Protein AF-A0A8S3G276-F1 (afdb_monomer_lite)

Organism: NCBI:txid392030

Radius of gyration: 35.15 Å; chains: 1; bounding box: 92×24×79 Å

Secondary structure (DSSP, 8-state):
-EEEEEEEEEEEEETTTTEEEESS--SPP--STT-GGGGGSTTEETTEESSSTT--BGGGEEEEEEEEEEPPPPHHHHHHHHHHHHHHHHHHHHHHHHHHHHHHHHHHHHHHHHHHHHHHHHHHHHHHHHHHHT--GGG--

Foldseek 3Di:
DWDKDFAPAKFKAFQVQRAGQGPRWPFDADQQAQPPSLCVTPQHDPQFGVRGPVSHGSNRIHIDRIDTDDDDDDPVNVVVVVVVVVVVVVVVVVVVVVVVVVVVVVVVVVVVVVVVVVVVVVVVVVVVVVVVVVCPVVVVD

pLDDT: mean 89.15, std 12.2, range [40.72, 98.38]

Structure (mmCIF, N/CA/C/O backbone):
data_AF-A0A8S3G276-F1
#
_entry.id   AF-A0A8S3G276-F1
#
loop_
_atom_site.group_PDB
_atom_site.id
_atom_site.type_symbol
_atom_site.label_atom_id
_atom_site.label_alt_id
_atom_site.label_comp_id
_atom_site.label_asym_id
_atom_site.label_entity_id
_atom_site.label_seq_id
_atom_site.pdbx_PDB_ins_code
_atom_site.Cartn_x
_atom_site.Cartn_y
_atom_site.Cartn_z
_atom_site.occupancy
_atom_site.B_iso_or_equiv
_atom_site.auth_seq_id
_atom_site.auth_comp_id
_atom_site.auth_asym_id
_atom_site.auth_atom_id
_atom_site.pdbx_PDB_model_num
ATOM 1 N N . VAL A 1 1 ? 17.636 -3.735 -3.647 1.00 64.94 1 VAL A N 1
ATOM 2 C CA . VAL A 1 1 ? 16.441 -2.875 -3.443 1.00 64.94 1 VAL A CA 1
ATOM 3 C C . VAL A 1 1 ? 16.205 -2.108 -4.724 1.00 64.94 1 VAL A C 1
ATOM 5 O O . VAL A 1 1 ? 17.169 -1.863 -5.438 1.00 64.94 1 VAL A O 1
ATOM 8 N N . ASN A 1 2 ? 14.951 -1.812 -5.051 1.00 76.62 2 ASN A N 1
ATOM 9 C CA . ASN A 1 2 ? 14.644 -0.927 -6.166 1.00 76.62 2 ASN A CA 1
ATOM 10 C C . ASN A 1 2 ? 14.670 0.507 -5.642 1.00 76.62 2 ASN A C 1
ATOM 12 O O . ASN A 1 2 ? 13.862 0.850 -4.782 1.00 76.62 2 ASN A O 1
ATOM 16 N N . GLU A 1 3 ? 15.605 1.310 -6.128 1.00 82.81 3 GLU A N 1
ATOM 17 C CA . GLU A 1 3 ? 15.619 2.750 -5.891 1.00 82.81 3 GLU A CA 1
ATOM 18 C C . GLU A 1 3 ? 14.941 3.458 -7.058 1.00 82.81 3 GLU A C 1
ATOM 20 O O . GLU A 1 3 ? 15.143 3.092 -8.220 1.00 82.81 3 GLU A O 1
ATOM 25 N N . ILE A 1 4 ? 14.118 4.453 -6.735 1.00 89.06 4 ILE A N 1
ATOM 26 C CA . ILE A 1 4 ? 13.439 5.296 -7.715 1.00 89.06 4 ILE A CA 1
ATOM 27 C C . ILE A 1 4 ? 14.221 6.601 -7.810 1.00 89.06 4 ILE A C 1
ATOM 29 O O . ILE A 1 4 ? 14.375 7.307 -6.817 1.00 89.06 4 ILE A O 1
ATOM 33 N N . ILE A 1 5 ? 14.707 6.909 -9.007 1.00 90.69 5 ILE A N 1
ATOM 34 C CA . ILE A 1 5 ? 15.507 8.099 -9.297 1.00 90.69 5 ILE A CA 1
ATOM 35 C C . ILE A 1 5 ? 14.737 8.964 -10.291 1.00 90.69 5 ILE A C 1
ATOM 37 O O . ILE A 1 5 ? 14.271 8.456 -11.312 1.00 90.69 5 ILE A O 1
ATOM 41 N N . THR A 1 6 ? 14.621 10.261 -10.019 1.00 93.69 6 THR A N 1
ATOM 42 C CA . THR A 1 6 ? 14.038 11.219 -10.967 1.00 93.69 6 THR A CA 1
ATOM 43 C C . THR A 1 6 ? 15.045 11.557 -12.068 1.00 93.69 6 THR A C 1
ATOM 45 O O . THR A 1 6 ? 16.218 11.801 -11.788 1.00 93.69 6 THR A O 1
ATOM 48 N N . THR A 1 7 ? 14.603 11.585 -13.324 1.00 93.56 7 THR A N 1
ATOM 49 C CA . THR A 1 7 ? 15.442 11.836 -14.504 1.00 93.56 7 THR A CA 1
ATOM 50 C C . THR A 1 7 ? 15.035 13.124 -15.236 1.00 93.56 7 THR A C 1
ATOM 52 O O . THR A 1 7 ? 13.858 13.473 -15.267 1.00 93.56 7 THR A O 1
ATOM 55 N N . PRO A 1 8 ? 15.968 13.846 -15.890 1.00 94.69 8 PRO A N 1
ATOM 56 C CA . PRO A 1 8 ? 15.638 15.032 -16.697 1.00 94.69 8 PRO A CA 1
ATOM 57 C C . PRO A 1 8 ? 14.985 14.686 -18.049 1.00 94.69 8 PRO A C 1
ATOM 59 O O . PRO A 1 8 ? 14.601 15.576 -18.804 1.00 94.69 8 PRO A O 1
ATOM 62 N N . TYR A 1 9 ? 14.855 13.398 -18.356 1.00 94.38 9 TYR A N 1
ATOM 63 C CA . TYR A 1 9 ? 14.194 12.836 -19.530 1.00 94.38 9 TYR A CA 1
ATOM 64 C C . TYR A 1 9 ? 13.088 11.883 -19.088 1.00 94.38 9 TYR A C 1
ATOM 66 O O . TYR A 1 9 ? 13.099 11.393 -17.955 1.00 94.38 9 TYR A O 1
ATOM 74 N N . HIS A 1 10 ? 12.152 11.608 -19.987 1.00 94.69 10 HIS A N 1
ATOM 75 C CA . HIS A 1 10 ? 11.069 10.676 -19.731 1.00 94.69 10 HIS A CA 1
ATOM 76 C C . HIS A 1 10 ? 11.424 9.260 -20.202 1.00 94.69 10 HIS A C 1
ATOM 78 O O . HIS A 1 10 ? 12.189 9.044 -21.144 1.00 94.69 10 HIS A O 1
ATOM 84 N N . ASN A 1 11 ? 10.844 8.285 -19.520 1.00 95.12 11 ASN A N 1
ATOM 85 C CA . ASN A 1 11 ? 10.976 6.860 -19.769 1.00 95.12 11 ASN A CA 1
ATOM 86 C C . ASN A 1 11 ? 9.576 6.286 -19.994 1.00 95.12 11 ASN A C 1
ATOM 88 O O . ASN A 1 11 ? 8.596 6.823 -19.484 1.00 95.12 11 ASN A O 1
ATOM 92 N N . THR A 1 12 ? 9.460 5.187 -20.730 1.00 95.00 12 THR A N 1
ATOM 93 C CA . THR A 1 12 ? 8.203 4.442 -20.846 1.00 95.00 12 THR A CA 1
ATOM 94 C C . THR A 1 12 ? 8.119 3.423 -19.715 1.00 95.00 12 THR A C 1
ATOM 96 O O . THR A 1 12 ? 8.936 2.500 -19.641 1.00 95.00 12 THR A O 1
ATOM 99 N N . LEU A 1 13 ? 7.129 3.574 -18.839 1.00 94.62 13 LEU A N 1
ATOM 100 C CA . LEU A 1 13 ? 6.878 2.684 -17.707 1.00 94.62 13 LEU A CA 1
ATOM 101 C C . LEU A 1 13 ? 5.631 1.840 -17.960 1.00 94.62 13 LEU A C 1
ATOM 103 O O . LEU A 1 13 ? 4.682 2.302 -18.584 1.00 94.62 13 LEU A O 1
ATOM 107 N N . CYS A 1 14 ? 5.622 0.615 -17.437 1.00 94.44 14 CYS A N 1
ATOM 108 C CA . CYS A 1 14 ? 4.439 -0.239 -17.380 1.00 94.44 14 CYS A CA 1
ATOM 109 C C . CYS A 1 14 ? 3.769 -0.093 -16.013 1.00 94.44 14 CYS A C 1
ATOM 111 O O . CYS A 1 14 ? 4.387 -0.382 -14.984 1.00 94.44 14 CYS A O 1
ATOM 113 N N . LEU A 1 15 ? 2.496 0.300 -16.005 1.00 93.06 15 LEU A N 1
ATOM 114 C CA . LEU A 1 15 ? 1.703 0.441 -14.785 1.00 93.06 15 LEU A CA 1
ATOM 115 C C . LEU A 1 15 ? 1.489 -0.908 -14.087 1.00 93.06 15 LEU A C 1
ATOM 117 O O . LEU A 1 15 ? 1.614 -0.998 -12.871 1.00 93.06 15 LEU A O 1
ATOM 121 N N . GLN A 1 16 ? 1.204 -1.961 -14.854 1.00 94.75 16 GLN A N 1
ATOM 122 C CA . GLN A 1 16 ? 0.881 -3.282 -14.307 1.00 94.75 16 GLN A CA 1
ATOM 123 C C . GLN A 1 16 ? 2.091 -3.969 -13.672 1.00 94.75 16 GLN A C 1
ATOM 125 O O . GLN A 1 16 ? 1.976 -4.590 -12.620 1.00 94.75 16 GLN A O 1
ATOM 130 N N . CYS A 1 17 ? 3.255 -3.876 -14.316 1.00 93.25 17 CYS A N 1
ATOM 131 C CA . CYS A 1 17 ? 4.473 -4.529 -13.841 1.00 93.25 17 CYS A CA 1
ATOM 132 C C . CYS A 1 17 ? 5.330 -3.633 -12.940 1.00 93.25 17 CYS A C 1
ATOM 134 O O . CYS A 1 17 ? 6.337 -4.111 -12.423 1.00 93.25 17 CYS A O 1
ATOM 136 N N . ASN A 1 18 ? 4.971 -2.352 -12.798 1.00 90.62 18 ASN A N 1
ATOM 137 C CA . ASN A 1 18 ? 5.770 -1.331 -12.123 1.00 90.62 18 ASN A CA 1
ATOM 138 C C . ASN A 1 18 ? 7.249 -1.363 -12.563 1.00 90.62 18 ASN A C 1
ATOM 140 O O . ASN A 1 18 ? 8.168 -1.464 -11.748 1.00 90.62 18 ASN A O 1
ATOM 144 N N . ALA A 1 19 ? 7.465 -1.361 -13.882 1.00 91.44 19 ALA A N 1
ATOM 145 C CA . ALA A 1 19 ? 8.772 -1.561 -14.500 1.00 91.44 19 ALA A CA 1
ATOM 146 C C . ALA A 1 19 ? 9.057 -0.493 -15.559 1.00 91.44 19 ALA A C 1
ATOM 148 O O . ALA A 1 19 ? 8.174 -0.130 -16.340 1.00 91.44 19 ALA A O 1
ATOM 149 N N . VAL A 1 20 ? 10.309 -0.037 -15.624 1.00 94.62 20 VAL A N 1
ATOM 150 C CA . VAL A 1 20 ? 10.802 0.790 -16.732 1.00 94.62 20 VAL 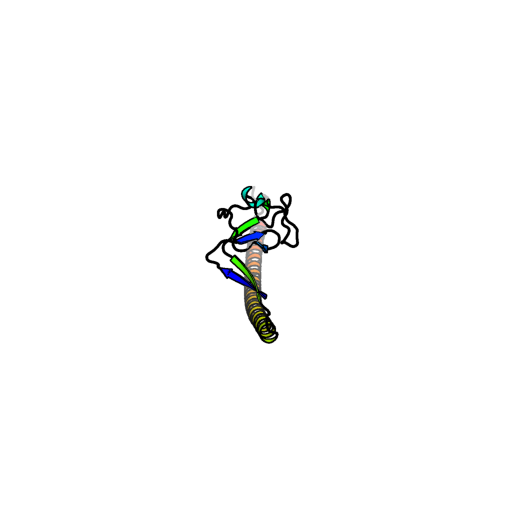A CA 1
ATOM 151 C C . VAL A 1 20 ? 11.030 -0.120 -17.932 1.00 94.62 20 VAL A C 1
ATOM 153 O O . VAL A 1 20 ? 11.826 -1.052 -17.864 1.00 94.62 20 VAL A O 1
ATOM 156 N N . CYS A 1 21 ? 10.289 0.125 -19.009 1.00 94.69 21 CYS A N 1
ATOM 157 C CA . CYS A 1 21 ? 10.293 -0.710 -20.208 1.00 94.69 21 CYS A CA 1
ATOM 158 C C . CYS A 1 21 ? 11.181 -0.132 -21.307 1.00 94.69 21 CYS A C 1
ATOM 160 O O . CYS A 1 21 ? 11.777 -0.892 -22.057 1.00 94.69 21 CYS A O 1
ATOM 162 N N . HIS A 1 22 ? 11.279 1.195 -21.396 1.00 95.00 22 HIS A N 1
ATOM 163 C CA . HIS A 1 22 ? 12.165 1.885 -22.332 1.00 95.00 22 HIS A CA 1
ATOM 164 C C . HIS A 1 22 ? 12.704 3.158 -21.677 1.00 95.00 22 HIS A C 1
ATOM 166 O O . HIS A 1 22 ? 11.929 4.024 -21.272 1.00 95.00 22 HIS A O 1
ATOM 172 N N . GLU A 1 23 ? 14.020 3.260 -21.531 1.00 95.31 23 GLU A N 1
ATOM 173 C CA . GLU A 1 23 ? 14.681 4.453 -20.994 1.00 95.31 23 GLU A CA 1
ATOM 174 C C . GLU A 1 23 ? 14.894 5.489 -22.108 1.00 95.31 23 GLU A C 1
ATOM 176 O O . GLU A 1 23 ? 15.177 5.104 -23.240 1.00 95.31 23 GLU A O 1
ATOM 181 N N . ARG A 1 24 ? 14.778 6.791 -21.796 1.00 95.25 24 ARG A N 1
ATOM 182 C CA . ARG A 1 24 ? 14.954 7.901 -22.760 1.00 95.25 24 ARG A CA 1
ATOM 183 C C . ARG A 1 24 ? 14.114 7.716 -24.024 1.00 95.25 24 ARG A C 1
ATOM 185 O O . ARG A 1 24 ? 14.628 7.763 -25.144 1.00 95.25 24 ARG A O 1
ATOM 192 N N . CYS A 1 25 ? 12.815 7.495 -23.840 1.00 94.12 25 CYS A N 1
ATOM 193 C CA . CYS A 1 25 ? 11.924 7.315 -24.976 1.00 94.12 25 CYS A CA 1
ATOM 194 C C . CYS A 1 25 ? 11.980 8.555 -25.884 1.00 94.12 25 CYS A C 1
ATOM 196 O O . CYS A 1 25 ? 11.994 9.687 -25.410 1.00 94.12 25 CYS A O 1
ATOM 198 N N . SER A 1 26 ? 12.064 8.342 -27.197 1.00 93.06 26 SER A N 1
ATOM 199 C CA . SER A 1 26 ? 12.128 9.437 -28.178 1.00 93.06 26 SER A CA 1
ATOM 200 C C . SER A 1 26 ? 10.749 9.878 -28.672 1.00 93.06 26 SER A C 1
ATOM 202 O O . SER A 1 26 ? 10.650 10.767 -29.513 1.00 93.06 26 SER A O 1
ATOM 204 N N . LEU A 1 27 ? 9.684 9.231 -28.194 1.00 92.06 27 LEU A N 1
ATOM 205 C CA . LEU A 1 27 ? 8.318 9.651 -28.476 1.00 92.06 27 LEU A CA 1
ATOM 206 C C . LEU A 1 27 ? 8.023 10.975 -27.762 1.00 92.06 27 LEU A C 1
ATOM 208 O O . LEU A 1 27 ? 8.665 11.324 -26.776 1.00 92.06 27 LEU A O 1
ATOM 212 N N . THR A 1 28 ? 7.031 11.714 -28.247 1.00 91.31 28 THR A N 1
ATOM 213 C CA . THR A 1 28 ? 6.542 12.898 -27.537 1.00 91.31 28 THR A CA 1
ATOM 214 C C . THR A 1 28 ? 6.070 12.494 -26.139 1.00 91.31 28 THR A C 1
ATOM 216 O O . THR A 1 28 ? 5.345 11.507 -25.981 1.00 91.31 28 THR A O 1
ATOM 219 N N . GLU A 1 29 ? 6.517 13.230 -25.118 1.00 90.62 29 GLU A N 1
ATOM 220 C CA . GLU A 1 29 ? 6.150 12.944 -23.733 1.00 90.62 29 GLU A CA 1
ATOM 221 C C . GLU A 1 29 ? 4.635 13.059 -23.563 1.00 90.62 29 GLU A C 1
ATOM 223 O O . GLU A 1 29 ? 4.020 14.035 -23.984 1.00 90.62 29 GLU A O 1
ATOM 228 N N . THR A 1 30 ? 4.048 12.053 -22.924 1.00 86.19 30 THR A N 1
ATOM 229 C CA . THR A 1 30 ? 2.631 12.033 -22.582 1.00 86.19 30 THR A CA 1
ATOM 230 C C . THR A 1 30 ? 2.464 11.309 -21.260 1.00 86.19 30 THR A C 1
ATOM 232 O O . THR A 1 30 ? 2.927 10.181 -21.069 1.00 86.19 30 THR A O 1
ATOM 235 N N . THR A 1 31 ? 1.803 11.973 -20.324 1.00 76.69 31 THR A N 1
ATOM 236 C CA . THR A 1 31 ? 1.447 11.383 -19.036 1.00 76.69 31 THR A CA 1
ATOM 237 C C . THR A 1 31 ? 0.188 10.526 -19.141 1.00 76.69 31 THR A C 1
ATOM 239 O O . THR A 1 31 ? -0.114 9.766 -18.219 1.00 76.69 31 THR A O 1
ATOM 242 N N . GLN A 1 32 ? -0.544 10.604 -20.260 1.00 84.88 32 GLN A N 1
ATOM 243 C CA . GLN A 1 32 ? -1.735 9.802 -20.470 1.00 84.88 32 GLN A CA 1
ATOM 244 C C . GLN A 1 32 ? -1.340 8.358 -20.772 1.00 84.88 32 GLN A C 1
ATOM 246 O O . GLN A 1 32 ? -0.617 8.041 -21.718 1.00 84.88 32 GLN A O 1
ATOM 251 N N . ARG A 1 33 ? -1.853 7.452 -19.943 1.00 84.44 33 ARG A N 1
ATOM 252 C CA . ARG A 1 33 ? -1.695 6.019 -20.147 1.00 84.44 33 ARG A CA 1
ATOM 253 C C . ARG A 1 33 ? -2.342 5.597 -21.465 1.00 84.44 33 ARG A C 1
ATOM 255 O O . ARG A 1 33 ? -3.494 5.930 -21.731 1.00 84.44 33 ARG A O 1
ATOM 262 N N . GLY A 1 34 ? -1.630 4.762 -22.212 1.00 78.75 34 GLY A N 1
ATOM 263 C CA . GLY A 1 34 ? -2.203 4.012 -23.320 1.00 78.75 34 GLY A CA 1
ATOM 264 C C . GLY A 1 34 ? -2.510 4.828 -24.565 1.00 78.75 34 GLY A C 1
ATOM 265 O O . GLY A 1 34 ? -3.300 4.395 -25.403 1.00 78.75 34 GLY A O 1
ATOM 266 N N . GLU A 1 35 ? -1.853 5.975 -24.727 1.00 84.00 35 GLU A N 1
ATOM 267 C CA . GLU A 1 35 ? -1.860 6.669 -26.005 1.00 84.00 35 GLU A CA 1
ATOM 268 C C . GLU A 1 35 ? -1.382 5.763 -27.147 1.00 84.00 35 GLU A C 1
ATOM 270 O O . GLU A 1 35 ? -0.432 4.982 -27.024 1.00 84.00 35 GLU A O 1
ATOM 275 N N . HIS A 1 36 ? -2.011 5.909 -28.314 1.00 85.38 36 HIS A N 1
ATOM 276 C CA . HIS A 1 36 ? -1.642 5.155 -29.513 1.00 85.38 36 HIS A CA 1
ATOM 277 C C . HIS A 1 36 ? -0.174 5.352 -29.920 1.00 85.38 36 HIS A C 1
ATOM 279 O O . HIS A 1 36 ? 0.394 4.465 -30.559 1.00 85.38 36 HIS A O 1
ATOM 285 N N . ALA A 1 37 ? 0.454 6.464 -29.515 1.00 86.69 37 ALA A N 1
ATOM 286 C CA . ALA A 1 37 ? 1.876 6.722 -29.713 1.00 86.69 37 ALA A CA 1
ATOM 287 C C . ALA A 1 37 ? 2.760 5.601 -29.143 1.00 86.69 37 ALA A C 1
ATOM 289 O O . ALA A 1 37 ? 3.743 5.224 -29.782 1.00 86.69 37 ALA A O 1
ATOM 290 N N . PHE A 1 38 ? 2.375 4.979 -28.020 1.00 90.88 38 PHE A N 1
ATOM 291 C CA . PHE A 1 38 ? 3.147 3.885 -27.429 1.00 90.88 38 PHE A CA 1
ATOM 292 C C . PHE A 1 38 ? 3.256 2.672 -28.349 1.00 90.88 38 PHE A C 1
ATOM 294 O O . PHE A 1 38 ? 4.261 1.978 -28.274 1.00 90.88 38 PHE A O 1
ATOM 301 N N . ARG A 1 39 ? 2.320 2.448 -29.287 1.00 90.62 39 ARG A N 1
ATOM 302 C CA . ARG A 1 39 ? 2.447 1.380 -30.303 1.00 90.62 39 ARG A CA 1
ATOM 303 C C . ARG A 1 39 ? 3.697 1.528 -31.175 1.00 90.62 39 ARG A C 1
ATOM 305 O O . ARG A 1 39 ? 4.124 0.546 -31.769 1.00 90.62 39 ARG A O 1
ATOM 312 N N . ARG A 1 40 ? 4.251 2.742 -31.267 1.00 90.75 40 ARG A N 1
ATOM 313 C CA . ARG A 1 40 ? 5.471 3.069 -32.020 1.00 90.75 40 ARG A CA 1
ATOM 314 C C . ARG A 1 40 ? 6.731 3.044 -31.153 1.00 90.75 40 ARG A C 1
ATOM 316 O O . ARG A 1 40 ? 7.811 3.344 -31.649 1.00 90.75 40 ARG A O 1
ATOM 323 N N . CYS A 1 41 ? 6.607 2.735 -29.863 1.00 93.25 41 CYS A N 1
ATOM 324 C CA . CYS A 1 41 ? 7.762 2.596 -28.989 1.00 93.25 41 CYS A CA 1
ATOM 325 C C . CYS A 1 41 ? 8.591 1.382 -29.432 1.00 93.25 41 CYS A C 1
ATOM 327 O O . CYS A 1 41 ? 8.037 0.332 -29.743 1.00 93.25 41 CYS A O 1
ATOM 329 N N . THR A 1 42 ? 9.916 1.515 -29.441 1.00 94.88 42 THR A N 1
ATOM 330 C CA . THR A 1 42 ? 10.860 0.493 -29.936 1.00 94.88 42 THR A CA 1
ATOM 331 C C . THR A 1 42 ? 10.745 -0.843 -29.205 1.00 94.88 42 THR A C 1
ATOM 333 O O . THR A 1 42 ? 11.023 -1.893 -29.776 1.00 94.88 42 THR A O 1
ATOM 336 N N . VAL A 1 43 ? 10.301 -0.817 -27.947 1.00 95.50 43 VAL A N 1
ATOM 337 C CA . VAL A 1 43 ? 10.097 -2.015 -27.121 1.00 95.50 43 VAL A CA 1
ATOM 338 C C . VAL A 1 43 ? 8.708 -2.636 -27.288 1.00 95.50 43 VAL A C 1
ATOM 340 O O . VAL A 1 43 ? 8.370 -3.585 -26.581 1.00 95.50 43 VAL A O 1
ATOM 343 N N . MET A 1 44 ? 7.879 -2.097 -28.184 1.00 94.81 44 MET A N 1
ATOM 344 C CA . MET A 1 44 ? 6.572 -2.651 -28.519 1.00 94.81 44 MET A CA 1
ATOM 345 C C . MET A 1 44 ? 6.650 -3.441 -29.817 1.00 94.81 44 MET A C 1
ATOM 347 O O . MET A 1 44 ? 7.021 -2.918 -30.862 1.00 94.81 44 MET A O 1
ATOM 351 N N . ASN A 1 45 ? 6.221 -4.697 -29.759 1.00 95.31 45 ASN A N 1
ATOM 352 C CA . ASN A 1 45 ? 6.066 -5.566 -30.914 1.00 95.31 45 ASN A CA 1
ATOM 353 C C . ASN A 1 45 ? 4.604 -6.013 -31.015 1.00 95.31 45 ASN A C 1
ATOM 355 O O . ASN A 1 45 ? 4.061 -6.579 -30.064 1.00 95.31 45 ASN A O 1
ATOM 359 N N . ASN A 1 46 ? 3.944 -5.724 -32.140 1.00 93.06 46 ASN A N 1
ATOM 360 C CA . ASN A 1 46 ? 2.517 -6.001 -32.359 1.00 93.06 46 ASN A CA 1
ATOM 361 C C . ASN A 1 46 ? 1.615 -5.536 -31.196 1.00 93.06 46 ASN A C 1
ATOM 363 O O . ASN A 1 46 ? 0.697 -6.233 -30.767 1.00 93.06 46 ASN A O 1
ATOM 367 N N . GLY A 1 47 ? 1.906 -4.348 -30.652 1.00 92.00 47 GLY A N 1
ATOM 368 C CA . GLY A 1 47 ? 1.139 -3.751 -29.556 1.00 92.00 47 GLY A CA 1
ATOM 369 C C . GLY A 1 47 ? 1.372 -4.380 -28.178 1.00 92.00 47 GLY A C 1
ATOM 370 O O . GLY A 1 47 ? 0.620 -4.063 -27.255 1.00 92.00 47 GLY A O 1
ATOM 371 N N . ARG A 1 48 ? 2.386 -5.241 -28.024 1.00 96.38 48 ARG A N 1
ATOM 372 C CA . ARG A 1 48 ? 2.816 -5.820 -26.744 1.00 96.38 48 ARG A CA 1
ATOM 373 C C . ARG A 1 48 ? 4.258 -5.464 -26.428 1.00 96.38 48 ARG A C 1
ATOM 375 O O . ARG A 1 48 ? 5.121 -5.497 -27.300 1.00 96.38 48 ARG A O 1
ATOM 382 N N . CYS A 1 49 ? 4.523 -5.170 -25.166 1.00 97.00 49 CYS A N 1
ATOM 383 C CA . CYS A 1 49 ? 5.864 -4.871 -24.698 1.00 97.00 49 CYS A CA 1
ATOM 384 C C . CYS A 1 49 ? 6.722 -6.141 -24.669 1.00 97.00 49 CYS A C 1
ATOM 386 O O . CYS A 1 49 ? 6.277 -7.197 -24.218 1.00 97.00 49 CYS A O 1
ATOM 388 N N . THR A 1 50 ? 7.967 -6.033 -25.119 1.00 96.81 50 THR A N 1
ATOM 389 C CA . THR A 1 50 ? 8.947 -7.127 -25.096 1.00 96.81 50 THR A CA 1
ATOM 390 C C . THR A 1 50 ? 9.835 -7.114 -23.850 1.00 96.81 50 THR A C 1
ATOM 392 O O . THR A 1 50 ? 10.543 -8.089 -23.610 1.00 96.81 50 THR A O 1
ATOM 395 N N . VAL A 1 51 ? 9.780 -6.044 -23.046 1.00 95.69 51 VAL A N 1
ATOM 396 C CA . VAL A 1 51 ? 10.666 -5.819 -21.889 1.00 95.69 51 VAL A CA 1
ATOM 397 C C . VAL A 1 51 ? 9.994 -6.132 -20.552 1.00 95.69 51 VAL A C 1
ATOM 399 O O . VAL A 1 51 ? 10.624 -6.730 -19.681 1.00 95.69 51 VAL A O 1
ATOM 402 N N . CYS A 1 52 ? 8.729 -5.745 -20.344 1.00 94.38 52 CYS A N 1
ATOM 403 C CA . CYS A 1 52 ? 8.085 -6.001 -19.053 1.00 94.38 52 CYS A CA 1
ATOM 404 C C . CYS A 1 52 ? 7.766 -7.497 -18.846 1.00 94.38 52 CYS A C 1
ATOM 406 O O . CYS A 1 52 ? 7.392 -8.180 -19.802 1.00 94.38 52 CYS A O 1
ATOM 408 N N . PRO A 1 53 ? 7.827 -8.009 -17.597 1.00 92.75 53 PRO A N 1
ATOM 409 C CA . PRO A 1 53 ? 7.583 -9.425 -17.295 1.00 92.75 53 PRO A CA 1
ATOM 410 C C . PRO A 1 53 ? 6.238 -9.952 -17.806 1.00 92.75 53 PRO A C 1
ATOM 412 O O . PRO A 1 53 ? 6.148 -11.088 -18.262 1.00 92.75 53 PRO A O 1
ATOM 415 N N . GLY A 1 54 ? 5.197 -9.117 -17.749 1.00 94.69 54 GLY A N 1
ATOM 416 C CA . GLY A 1 54 ? 3.845 -9.473 -18.176 1.00 94.69 54 GLY A CA 1
ATOM 417 C C . GLY A 1 54 ? 3.604 -9.384 -19.683 1.00 94.69 54 GLY A C 1
ATOM 418 O O . GLY A 1 54 ? 2.501 -9.700 -20.121 1.00 94.69 54 GLY A O 1
ATOM 419 N N . LYS A 1 55 ? 4.587 -8.929 -20.479 1.00 96.50 55 LYS A N 1
ATOM 420 C CA . LYS A 1 55 ? 4.424 -8.623 -21.914 1.00 96.50 55 LYS A CA 1
ATOM 421 C C . LYS A 1 55 ? 3.148 -7.816 -22.198 1.00 96.50 55 LYS A C 1
ATOM 423 O O . LYS A 1 55 ? 2.401 -8.099 -23.139 1.00 96.50 55 LYS A O 1
ATOM 428 N N . CYS A 1 56 ? 2.880 -6.849 -21.319 1.00 97.19 56 CYS A N 1
ATOM 429 C CA . CYS A 1 56 ? 1.642 -6.082 -21.285 1.00 97.19 56 CYS A CA 1
ATOM 430 C C . CYS A 1 56 ? 1.432 -5.319 -22.595 1.00 97.19 56 CYS A C 1
ATOM 432 O O . CYS A 1 56 ? 2.394 -4.965 -23.284 1.00 97.19 56 CYS A O 1
ATOM 434 N N . SER A 1 57 ? 0.173 -5.045 -22.932 1.00 96.06 57 SER A N 1
ATOM 435 C CA . SER A 1 57 ? -0.133 -4.247 -24.114 1.00 96.06 57 SER A CA 1
ATOM 436 C C . SER A 1 57 ? 0.263 -2.774 -23.919 1.00 96.06 57 SER A C 1
ATOM 438 O O . SER A 1 57 ? 0.531 -2.311 -22.804 1.00 96.06 57 SER A O 1
ATOM 440 N N . TYR A 1 58 ? 0.406 -2.049 -25.030 1.00 94.69 58 TYR A N 1
ATOM 441 C CA . TYR A 1 58 ? 0.823 -0.645 -25.048 1.00 94.69 58 TYR A CA 1
ATOM 442 C C . TYR A 1 58 ? -0.098 0.255 -24.206 1.00 94.69 58 TYR A C 1
ATOM 444 O O . TYR A 1 58 ? 0.349 1.275 -23.690 1.00 94.69 58 TYR A O 1
ATOM 452 N N . ASP A 1 59 ? -1.358 -0.148 -24.032 1.00 94.56 59 ASP A N 1
ATOM 453 C CA . ASP A 1 59 ? -2.374 0.522 -23.222 1.00 94.56 59 ASP A CA 1
ATOM 454 C C . ASP A 1 59 ? -2.034 0.562 -21.723 1.00 94.56 59 ASP A C 1
ATOM 456 O O . ASP A 1 59 ? -2.554 1.401 -20.998 1.00 94.56 59 ASP A O 1
ATOM 460 N N . MET A 1 60 ? -1.125 -0.294 -21.254 1.00 95.56 60 MET A N 1
ATOM 461 C CA . MET A 1 60 ? -0.651 -0.306 -19.867 1.00 95.56 60 MET A CA 1
ATOM 462 C C . MET A 1 60 ? 0.586 0.563 -19.633 1.00 95.56 60 MET A C 1
ATOM 464 O O . MET A 1 60 ? 1.138 0.554 -18.528 1.00 95.56 60 MET A O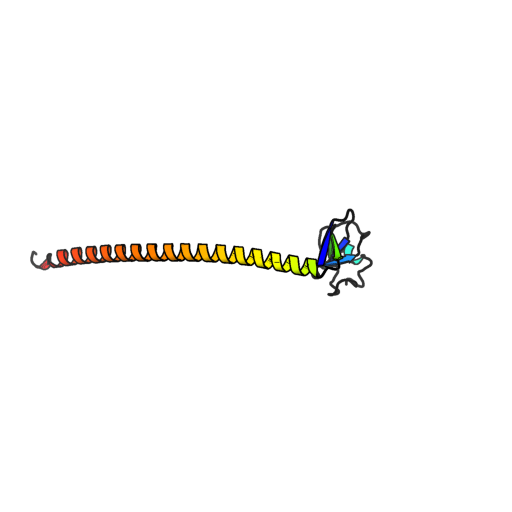 1
ATOM 468 N N . HIS A 1 61 ? 1.032 1.302 -20.651 1.00 95.19 61 HIS A N 1
ATOM 469 C CA . HIS A 1 61 ? 2.263 2.078 -20.600 1.00 95.19 61 HIS A CA 1
ATOM 470 C C . HIS A 1 61 ? 2.007 3.587 -20.622 1.00 95.19 61 HIS A C 1
ATOM 472 O O . HIS A 1 61 ? 0.991 4.051 -21.140 1.00 95.19 61 HIS A O 1
ATOM 478 N N . TYR A 1 62 ? 2.917 4.340 -20.007 1.00 95.31 62 TYR A N 1
ATOM 479 C CA . TYR A 1 62 ? 2.864 5.799 -19.894 1.00 95.31 62 TYR A CA 1
ATOM 480 C C . TYR A 1 62 ? 4.281 6.379 -19.813 1.00 95.31 62 TYR A C 1
ATOM 482 O O . TYR A 1 62 ? 5.230 5.642 -19.511 1.00 95.31 62 TYR A O 1
ATOM 490 N N . HIS A 1 63 ? 4.441 7.677 -20.091 1.00 95.31 63 HIS A N 1
ATOM 491 C CA . HIS A 1 63 ? 5.712 8.348 -19.848 1.00 95.31 63 HIS A CA 1
ATOM 492 C C . HIS A 1 63 ? 5.804 8.865 -18.420 1.00 95.31 63 HIS A C 1
ATOM 494 O O . HIS A 1 63 ? 4.859 9.434 -17.878 1.00 95.31 63 HIS A O 1
ATOM 500 N N . ASP A 1 64 ? 6.978 8.676 -17.832 1.00 94.62 64 ASP A N 1
ATOM 501 C CA . ASP A 1 64 ? 7.319 9.224 -16.531 1.00 94.62 64 ASP A CA 1
ATOM 502 C C . ASP A 1 64 ? 8.817 9.509 -16.457 1.00 94.62 64 ASP A C 1
ATOM 504 O O . ASP A 1 64 ? 9.637 8.833 -17.078 1.00 94.62 64 ASP A O 1
ATOM 508 N N . ARG A 1 65 ? 9.194 10.486 -15.646 1.00 95.44 65 ARG A N 1
ATOM 509 C CA . ARG A 1 65 ? 10.575 10.914 -15.420 1.00 95.44 65 ARG A CA 1
ATOM 510 C C . ARG A 1 65 ? 11.193 10.172 -14.240 1.00 95.44 65 ARG A C 1
ATOM 512 O O . ARG A 1 65 ? 11.922 10.750 -13.441 1.00 95.44 65 ARG A O 1
ATOM 519 N N . ARG A 1 66 ? 10.867 8.885 -14.108 1.00 93.25 66 ARG A N 1
ATOM 520 C CA . ARG A 1 66 ? 11.357 7.990 -13.054 1.00 93.25 66 ARG A CA 1
ATOM 521 C C . ARG A 1 66 ? 12.149 6.840 -13.661 1.00 93.25 66 ARG A C 1
ATOM 523 O O . ARG A 1 66 ? 11.755 6.274 -14.679 1.00 93.25 66 ARG A O 1
ATOM 530 N N . LEU A 1 67 ? 13.244 6.472 -13.006 1.00 90.56 67 LEU A N 1
ATOM 531 C CA . LEU A 1 67 ? 14.061 5.304 -13.310 1.00 90.56 67 LEU A CA 1
ATOM 532 C C . LEU A 1 67 ? 14.092 4.381 -12.091 1.00 90.56 67 LEU A C 1
ATOM 534 O O . LEU A 1 67 ? 14.341 4.837 -10.978 1.00 90.56 67 LEU A O 1
ATOM 538 N N . ILE A 1 68 ? 13.855 3.086 -12.300 1.00 86.44 68 ILE A N 1
ATOM 539 C CA . ILE A 1 68 ? 13.889 2.076 -11.238 1.00 86.44 68 ILE A CA 1
ATOM 540 C C . ILE A 1 68 ? 15.206 1.310 -11.361 1.00 86.44 68 ILE A C 1
ATOM 542 O O . ILE A 1 68 ? 15.335 0.429 -12.211 1.00 86.44 68 ILE A O 1
ATOM 546 N N . LYS A 1 69 ? 16.197 1.639 -10.524 1.00 77.00 69 LYS A N 1
ATOM 547 C CA . LYS A 1 69 ? 17.483 0.928 -10.500 1.00 77.00 69 LYS A CA 1
ATOM 548 C C . LYS A 1 69 ? 17.477 -0.155 -9.433 1.00 77.00 69 LYS A C 1
ATOM 550 O O . LYS A 1 69 ? 17.177 0.095 -8.266 1.00 77.00 69 LYS A O 1
ATOM 555 N N . ARG A 1 70 ? 17.866 -1.370 -9.827 1.00 69.12 70 ARG A N 1
ATOM 556 C CA . ARG A 1 70 ? 18.222 -2.421 -8.872 1.00 69.12 70 ARG A CA 1
ATOM 557 C C . ARG A 1 70 ? 19.592 -2.099 -8.301 1.00 69.12 70 ARG A C 1
ATOM 559 O O . ARG A 1 70 ? 20.598 -2.290 -8.976 1.00 69.12 70 ARG A O 1
ATOM 566 N N . VAL A 1 71 ? 19.623 -1.641 -7.058 1.00 69.25 71 VAL A N 1
ATOM 567 C CA . VAL A 1 71 ? 20.872 -1.496 -6.314 1.00 69.25 71 VAL A CA 1
ATOM 568 C C . VAL A 1 71 ? 21.104 -2.735 -5.443 1.00 69.25 71 VAL A C 1
ATOM 570 O O . VAL A 1 71 ? 20.160 -3.215 -4.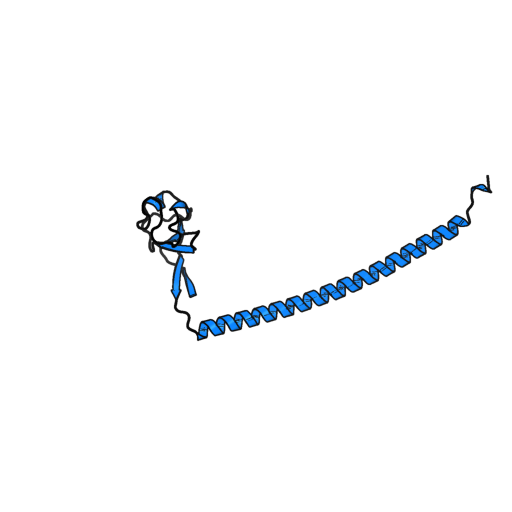785 1.00 69.25 71 VAL A O 1
ATOM 573 N N . PRO A 1 72 ? 22.328 -3.295 -5.428 1.00 64.56 72 PRO A N 1
ATOM 574 C CA . PRO A 1 72 ? 22.686 -4.325 -4.468 1.00 64.56 72 PRO A CA 1
ATOM 575 C C . PRO A 1 72 ? 22.602 -3.717 -3.066 1.00 64.56 72 PRO A C 1
ATOM 577 O O . PRO A 1 72 ? 23.293 -2.755 -2.742 1.00 64.56 72 PRO A O 1
ATOM 580 N N . LYS A 1 73 ? 21.707 -4.257 -2.235 1.00 67.88 73 LYS A N 1
ATOM 581 C CA . LYS A 1 73 ? 21.636 -3.878 -0.824 1.00 67.88 73 LYS A CA 1
ATOM 582 C C . LYS A 1 73 ? 22.656 -4.737 -0.088 1.00 67.88 73 LYS A C 1
ATOM 584 O O . LYS A 1 73 ? 22.597 -5.960 -0.194 1.00 67.88 73 LYS A O 1
ATOM 589 N N . THR A 1 74 ? 23.588 -4.118 0.625 1.00 78.12 74 THR A N 1
ATOM 590 C CA . THR A 1 74 ? 24.522 -4.868 1.471 1.00 78.12 74 THR A CA 1
ATOM 591 C C . THR A 1 74 ? 23.751 -5.576 2.588 1.00 78.12 74 THR A C 1
ATOM 593 O O . THR A 1 74 ? 22.728 -5.072 3.057 1.00 78.12 74 THR A O 1
ATOM 596 N N . LEU A 1 75 ? 24.239 -6.732 3.046 1.00 75.62 75 LEU A N 1
ATOM 597 C CA . LEU A 1 75 ? 23.614 -7.474 4.147 1.00 75.62 75 LEU A CA 1
ATOM 598 C C . LEU A 1 75 ? 23.411 -6.579 5.385 1.00 75.62 75 LEU A C 1
ATOM 600 O O . LEU A 1 75 ? 22.325 -6.559 5.957 1.00 75.62 75 LEU A O 1
ATOM 604 N N . ASN A 1 76 ? 24.400 -5.743 5.713 1.00 73.12 76 ASN A N 1
ATOM 605 C CA . ASN A 1 76 ? 24.326 -4.801 6.833 1.00 73.12 76 ASN A CA 1
ATOM 606 C C . ASN A 1 76 ? 23.177 -3.795 6.684 1.00 73.12 76 ASN A C 1
ATOM 608 O O . ASN A 1 76 ? 22.401 -3.613 7.615 1.00 73.12 76 ASN A O 1
ATOM 612 N N . THR A 1 77 ? 22.993 -3.188 5.507 1.00 80.31 77 THR A N 1
ATOM 613 C CA . THR A 1 77 ? 21.882 -2.239 5.298 1.00 80.31 77 THR A CA 1
ATOM 614 C C . THR A 1 77 ? 20.518 -2.935 5.265 1.00 80.31 77 THR A C 1
ATOM 616 O O . THR A 1 77 ? 19.500 -2.323 5.601 1.00 80.31 77 THR A O 1
ATOM 619 N N . ALA A 1 78 ? 20.458 -4.215 4.881 1.00 80.25 78 ALA A N 1
ATOM 620 C CA . ALA A 1 78 ? 19.251 -5.028 5.016 1.00 80.25 78 ALA A CA 1
ATOM 621 C C . ALA A 1 78 ? 18.904 -5.277 6.491 1.00 80.25 78 ALA A C 1
ATOM 623 O O . ALA A 1 78 ? 17.769 -5.009 6.885 1.00 80.25 78 ALA A O 1
ATOM 624 N N . ILE A 1 79 ? 19.888 -5.694 7.294 1.00 82.69 79 ILE A N 1
ATOM 625 C CA . ILE A 1 79 ? 19.742 -5.944 8.733 1.00 82.69 79 ILE A CA 1
ATOM 626 C C . ILE A 1 79 ? 19.346 -4.662 9.472 1.00 82.69 79 ILE A C 1
ATOM 628 O O . ILE A 1 79 ? 18.345 -4.664 10.183 1.00 82.69 79 ILE A O 1
ATOM 632 N N . SER A 1 80 ? 20.047 -3.543 9.255 1.00 84.12 80 SER A N 1
ATOM 633 C CA . SER A 1 80 ? 19.709 -2.263 9.896 1.00 84.12 80 SER A CA 1
ATOM 634 C C . SER A 1 80 ? 18.297 -1.802 9.537 1.00 84.12 80 SER A C 1
ATOM 636 O O . SER A 1 80 ? 17.540 -1.364 10.396 1.00 84.12 80 SER A O 1
ATOM 638 N N . SER A 1 81 ? 17.899 -1.951 8.271 1.00 87.00 81 SER A N 1
ATOM 639 C CA . SER A 1 81 ? 16.550 -1.596 7.828 1.00 87.00 81 SER A CA 1
ATOM 640 C C . SER A 1 81 ? 15.469 -2.480 8.450 1.00 87.00 81 SER A C 1
ATOM 642 O O . SER A 1 81 ? 14.377 -1.979 8.707 1.00 87.00 81 SER A O 1
ATOM 644 N N . LEU A 1 82 ? 15.741 -3.770 8.658 1.0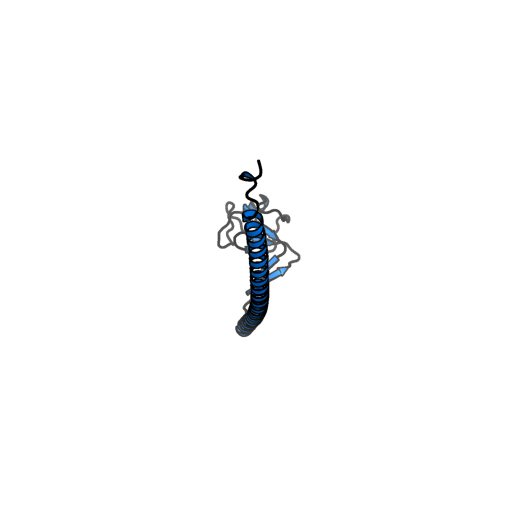0 90.50 82 LEU A N 1
ATOM 645 C CA . LEU A 1 82 ? 14.815 -4.683 9.323 1.00 90.50 82 LEU A CA 1
ATOM 646 C C . LEU A 1 82 ? 14.705 -4.360 10.817 1.00 90.50 82 LEU A C 1
ATOM 648 O O . LEU A 1 82 ? 13.595 -4.263 11.328 1.00 90.50 82 LEU A O 1
ATOM 652 N N . SER A 1 83 ? 15.841 -4.119 11.477 1.00 92.50 83 SER A N 1
ATOM 653 C CA . SER A 1 83 ? 15.902 -3.716 12.886 1.00 92.50 83 SER A CA 1
ATOM 654 C C . SER A 1 83 ? 15.102 -2.437 13.140 1.00 92.50 83 SER A C 1
ATOM 656 O O . SER A 1 83 ? 14.236 -2.408 14.009 1.00 92.50 83 SER A O 1
ATOM 658 N N . ASN A 1 84 ? 15.284 -1.412 12.301 1.00 94.69 84 ASN A N 1
ATOM 659 C CA . ASN A 1 84 ? 14.526 -0.166 12.421 1.00 94.69 84 ASN A CA 1
ATOM 660 C C . ASN A 1 84 ? 13.019 -0.390 12.251 1.00 94.69 84 ASN A C 1
ATOM 662 O O . ASN A 1 84 ? 12.234 0.133 13.031 1.00 94.69 84 ASN A O 1
ATOM 666 N N . LYS A 1 85 ? 12.601 -1.199 11.267 1.00 96.12 85 LYS A N 1
ATOM 667 C CA . LYS A 1 85 ? 11.178 -1.527 11.081 1.00 96.12 85 LYS A CA 1
ATOM 668 C C . LYS A 1 85 ? 10.588 -2.257 12.284 1.00 96.12 85 LYS A C 1
ATOM 670 O O . LYS A 1 85 ? 9.444 -1.999 12.630 1.00 96.12 85 LYS A O 1
ATOM 675 N N . TYR A 1 86 ? 11.356 -3.151 12.902 1.00 96.25 86 TYR A N 1
ATOM 676 C CA . TYR A 1 86 ? 10.934 -3.849 14.110 1.00 96.25 86 TYR A CA 1
ATOM 677 C C . TYR A 1 86 ? 10.758 -2.880 15.285 1.00 96.25 86 TYR A C 1
ATOM 679 O O . TYR A 1 86 ? 9.731 -2.915 15.952 1.00 96.25 86 TYR A O 1
ATOM 687 N N . ILE A 1 87 ? 11.720 -1.976 15.499 1.00 97.31 87 ILE A N 1
ATOM 688 C CA . ILE A 1 87 ? 11.656 -0.970 16.569 1.00 97.31 87 ILE A CA 1
ATOM 689 C C . ILE A 1 87 ? 10.433 -0.062 16.401 1.00 97.31 87 ILE A C 1
ATOM 691 O O . ILE A 1 87 ? 9.724 0.186 17.372 1.00 97.31 87 ILE A O 1
ATOM 695 N N . GLU A 1 88 ? 10.167 0.420 15.186 1.00 97.44 88 GLU A N 1
ATOM 696 C CA . GLU A 1 88 ? 8.990 1.257 14.930 1.00 97.44 88 GLU A CA 1
ATOM 697 C C . GLU A 1 88 ? 7.683 0.476 15.125 1.00 97.44 88 GLU A C 1
ATOM 699 O O . GLU A 1 88 ? 6.779 0.964 15.796 1.00 97.44 88 GLU A O 1
ATOM 704 N N . ALA A 1 89 ? 7.607 -0.772 14.649 1.00 97.44 89 ALA A N 1
ATOM 705 C CA . ALA A 1 89 ? 6.435 -1.618 14.872 1.00 97.44 89 ALA A CA 1
ATOM 706 C C . ALA A 1 89 ? 6.181 -1.897 16.366 1.00 97.44 89 ALA A C 1
ATOM 708 O O . ALA A 1 89 ? 5.029 -1.921 16.797 1.00 97.44 89 ALA A O 1
ATOM 709 N N . GLU A 1 90 ? 7.235 -2.075 17.167 1.00 97.88 90 GLU A N 1
ATOM 710 C CA . GLU A 1 90 ? 7.100 -2.264 18.614 1.00 97.88 90 GLU A CA 1
ATOM 711 C C . GLU A 1 90 ? 6.599 -0.986 19.304 1.00 97.88 90 GLU A C 1
ATOM 713 O O . GLU A 1 90 ? 5.723 -1.057 20.165 1.00 97.88 90 GLU A O 1
ATOM 718 N N . LYS A 1 91 ? 7.076 0.199 18.891 1.00 97.56 91 LYS A N 1
ATOM 719 C CA . LYS A 1 91 ? 6.550 1.481 19.394 1.00 97.56 91 LYS A CA 1
ATOM 720 C C . LYS A 1 91 ? 5.065 1.644 19.076 1.00 97.56 91 LYS A C 1
ATOM 722 O O . LYS A 1 91 ? 4.289 1.999 19.963 1.00 97.56 91 LYS A O 1
ATOM 727 N N . ASP A 1 92 ? 4.673 1.357 17.836 1.00 97.75 92 ASP A N 1
ATOM 728 C CA . ASP A 1 92 ? 3.279 1.446 17.397 1.00 97.75 92 ASP A CA 1
ATOM 729 C C . ASP A 1 92 ? 2.387 0.469 18.167 1.00 97.75 92 ASP A C 1
ATOM 731 O O . ASP A 1 92 ? 1.289 0.832 18.598 1.00 97.75 92 ASP A O 1
ATOM 735 N N . LYS A 1 93 ? 2.873 -0.755 18.403 1.00 97.88 93 LYS A N 1
ATOM 736 C CA . LYS A 1 93 ? 2.185 -1.759 19.216 1.00 97.88 93 LYS A CA 1
ATOM 737 C C . LYS A 1 93 ? 1.963 -1.262 20.643 1.00 97.88 93 LYS A C 1
ATOM 739 O O . LYS A 1 93 ? 0.824 -1.271 21.103 1.00 97.88 93 LYS A O 1
ATOM 744 N N . VAL A 1 94 ? 3.004 -0.773 21.319 1.00 98.06 94 VAL A N 1
ATOM 745 C CA . VAL A 1 94 ? 2.890 -0.242 22.690 1.00 98.06 94 VAL A CA 1
ATOM 746 C C . VAL A 1 94 ? 1.911 0.934 22.743 1.00 98.06 94 VAL A C 1
ATOM 748 O O . VAL A 1 94 ? 1.052 0.994 23.624 1.00 98.06 94 VAL A O 1
ATOM 751 N N . ALA A 1 95 ? 1.983 1.855 21.779 1.00 98.00 95 ALA A N 1
ATOM 752 C CA . ALA A 1 95 ? 1.054 2.979 21.696 1.00 98.00 95 ALA A CA 1
ATOM 753 C C . ALA A 1 95 ? -0.400 2.518 21.486 1.00 98.00 95 ALA A C 1
ATOM 755 O O . ALA A 1 95 ? -1.323 3.085 22.077 1.00 98.00 95 ALA A O 1
ATOM 756 N N . CYS A 1 96 ? -0.612 1.485 20.667 1.00 97.62 96 CYS A N 1
ATOM 757 C CA . CYS A 1 96 ? -1.922 0.878 20.451 1.00 97.62 96 CYS A CA 1
ATOM 758 C C . CYS A 1 96 ? -2.453 0.214 21.730 1.00 97.62 96 CYS A C 1
ATOM 760 O O . CYS A 1 96 ? -3.584 0.478 22.132 1.00 97.62 96 CYS A O 1
ATOM 762 N N . GLU A 1 97 ? -1.623 -0.567 22.424 1.00 98.12 97 GLU A N 1
ATOM 763 C CA . GLU A 1 97 ? -1.988 -1.230 23.680 1.00 98.12 97 GLU A CA 1
ATOM 764 C C . GLU A 1 97 ? -2.395 -0.227 24.769 1.00 98.12 97 GLU A C 1
ATOM 766 O O . GLU A 1 97 ? -3.383 -0.446 25.471 1.00 98.12 97 GLU A O 1
ATOM 771 N N . LEU A 1 98 ? -1.686 0.901 24.885 1.00 98.12 98 LEU A N 1
ATOM 772 C CA . LEU A 1 98 ? -2.046 1.977 25.815 1.00 98.12 98 LEU A CA 1
ATOM 773 C C . LEU A 1 98 ? -3.412 2.591 25.483 1.00 98.12 98 LEU A C 1
ATOM 775 O O . LEU A 1 98 ? -4.239 2.780 26.377 1.00 98.12 98 LEU A O 1
ATOM 779 N N . LYS A 1 99 ? -3.683 2.857 24.199 1.00 98.19 99 LYS A N 1
ATOM 780 C CA . LYS A 1 99 ? -4.993 3.356 23.753 1.00 98.19 99 LYS A CA 1
ATOM 781 C C . LYS A 1 99 ? -6.102 2.344 24.031 1.00 98.19 99 LYS A C 1
ATOM 783 O O . LYS A 1 99 ? -7.152 2.728 24.537 1.00 98.19 99 LYS A O 1
ATOM 788 N N . CYS A 1 100 ? -5.870 1.061 23.754 1.00 97.69 100 CYS A N 1
ATOM 789 C CA . CYS A 1 100 ? -6.831 -0.001 24.048 1.00 97.69 100 CYS A CA 1
ATOM 790 C C . CYS A 1 100 ? -7.167 -0.072 25.540 1.00 97.69 100 CYS A C 1
ATOM 792 O O . CYS A 1 100 ? -8.348 -0.141 25.878 1.00 97.69 100 CYS A O 1
ATOM 794 N N . LYS A 1 101 ? -6.164 0.009 26.425 1.00 98.12 101 LYS A N 1
ATOM 795 C CA . LYS A 1 101 ? -6.382 0.043 27.880 1.00 98.12 101 LYS A CA 1
ATOM 796 C C . LYS A 1 101 ? -7.243 1.236 28.297 1.00 98.12 101 LYS A C 1
ATOM 798 O O . LYS A 1 101 ? -8.251 1.048 28.968 1.00 98.12 101 LYS A O 1
ATOM 803 N N . SER A 1 102 ? -6.915 2.436 27.819 1.00 98.06 102 SER A N 1
ATOM 804 C CA . SER A 1 102 ? -7.688 3.648 28.126 1.00 98.06 102 SER A CA 1
ATOM 805 C C . SER A 1 102 ? -9.147 3.557 27.653 1.00 98.06 102 SER A C 1
ATOM 807 O O . SER A 1 102 ? -10.073 3.919 28.385 1.00 98.06 102 SER A O 1
ATOM 809 N N . VAL A 1 103 ? -9.382 3.015 26.453 1.00 98.25 103 VAL A N 1
ATOM 810 C CA . VAL A 1 103 ? -10.740 2.789 25.933 1.00 98.25 103 VAL A CA 1
ATOM 811 C C . VAL A 1 103 ? -11.493 1.756 26.774 1.00 98.25 103 VAL A C 1
ATOM 813 O O . VAL A 1 103 ? -12.667 1.961 27.074 1.00 98.25 103 VAL A O 1
ATOM 816 N N . GLN A 1 104 ? -10.839 0.668 27.189 1.00 98.31 104 GLN A N 1
ATOM 817 C CA . GLN A 1 104 ? -11.444 -0.349 28.056 1.00 98.31 104 GLN A CA 1
ATOM 818 C C . GLN A 1 104 ? -11.833 0.218 29.426 1.00 98.31 104 GLN A C 1
ATOM 820 O O . GLN A 1 104 ? -12.932 -0.051 29.911 1.00 98.31 104 GLN A O 1
ATOM 825 N N . GLU A 1 105 ? -10.969 1.031 30.032 1.00 98.00 105 GLU A N 1
ATOM 826 C CA . GLU A 1 105 ? -11.248 1.700 31.307 1.00 98.00 105 GLU A CA 1
ATOM 827 C C . GLU A 1 105 ? -12.435 2.659 31.189 1.00 98.00 105 GLU A C 1
ATOM 829 O O . GLU A 1 105 ? -13.349 2.620 32.015 1.00 98.00 105 GLU A O 1
ATOM 834 N N . THR A 1 106 ? -12.462 3.460 30.121 1.00 97.94 106 THR A N 1
ATOM 835 C CA . THR A 1 106 ? -13.555 4.402 29.844 1.00 97.94 106 THR A CA 1
ATOM 836 C C . THR A 1 106 ? -14.874 3.668 29.619 1.00 97.94 106 THR A C 1
ATOM 838 O O . THR A 1 106 ? -15.899 4.051 30.180 1.00 97.94 106 THR A O 1
ATOM 841 N N . LYS A 1 107 ? -14.855 2.575 28.845 1.00 98.25 107 LYS A N 1
ATOM 842 C CA . LYS A 1 107 ? -16.031 1.728 28.621 1.00 98.25 107 LYS A CA 1
ATOM 843 C C . LYS A 1 107 ? -16.585 1.206 29.947 1.00 98.25 107 LYS A C 1
ATOM 845 O O . LYS A 1 107 ? -17.773 1.367 30.201 1.00 98.25 107 LYS A O 1
ATOM 850 N N . ARG A 1 108 ? -15.725 0.639 30.798 1.00 98.31 108 ARG A N 1
ATOM 851 C CA . ARG A 1 108 ? -16.133 0.098 32.101 1.00 98.31 108 ARG A CA 1
ATOM 852 C C . ARG A 1 108 ? -16.784 1.169 32.978 1.00 98.31 108 ARG A C 1
ATOM 854 O O . ARG A 1 108 ? -17.785 0.895 33.628 1.00 98.31 108 ARG A O 1
ATOM 861 N N . PHE A 1 109 ? -16.232 2.382 32.982 1.00 98.12 109 PHE A N 1
ATOM 862 C CA . PHE A 1 109 ? -16.801 3.500 33.733 1.00 98.12 109 PHE A CA 1
ATOM 863 C C . PHE A 1 109 ? -18.192 3.900 33.215 1.00 98.12 109 PHE A C 1
ATOM 865 O O . PHE A 1 109 ? -19.116 4.083 34.003 1.00 98.12 109 PHE A O 1
ATOM 872 N N . ILE A 1 110 ? -18.368 3.976 31.892 1.00 98.38 110 ILE A N 1
ATOM 873 C CA . ILE A 1 110 ? -19.669 4.279 31.279 1.00 98.38 110 ILE A CA 1
ATOM 874 C C . ILE A 1 110 ? -20.696 3.184 31.592 1.00 98.38 110 ILE A C 1
ATOM 876 O O . ILE A 1 110 ? -21.831 3.505 31.930 1.00 98.38 110 ILE A O 1
ATOM 880 N N . GLU A 1 111 ? -20.312 1.908 31.512 1.00 98.25 111 GLU A N 1
ATOM 881 C CA . GLU A 1 111 ? -21.196 0.780 31.843 1.00 98.25 111 GLU A CA 1
ATOM 882 C C . GLU A 1 111 ? -21.659 0.829 33.307 1.00 98.25 111 GLU A C 1
ATOM 884 O O . GLU A 1 111 ? -22.838 0.615 33.580 1.00 98.25 111 GLU A O 1
ATOM 889 N N . GLN A 1 112 ? -20.769 1.186 34.240 1.00 98.12 112 GLN A N 1
ATOM 890 C CA . GLN A 1 112 ? -21.123 1.376 35.652 1.00 98.12 112 GLN A CA 1
ATOM 891 C C . GLN A 1 112 ? -22.116 2.526 35.849 1.00 98.12 112 GLN A C 1
ATOM 893 O O . GLN A 1 112 ? -23.132 2.352 36.518 1.00 98.12 112 GLN A O 1
ATOM 898 N N . LEU A 1 113 ? -21.858 3.682 35.232 1.00 97.94 113 LEU A N 1
ATOM 899 C CA . LEU A 1 113 ? -22.767 4.827 35.312 1.00 97.94 113 LEU A CA 1
ATOM 900 C C . LEU A 1 113 ? -24.138 4.519 34.709 1.00 97.94 113 LEU A C 1
ATOM 902 O O . LEU A 1 113 ? -25.157 4.943 35.250 1.00 97.94 113 LEU A O 1
ATOM 906 N N . LEU A 1 114 ? -24.173 3.793 33.590 1.00 98.00 114 LEU A N 1
ATOM 907 C CA . LEU A 1 114 ? -25.422 3.397 32.951 1.00 98.00 114 LEU A CA 1
ATOM 908 C C . LEU A 1 114 ? -26.238 2.486 33.871 1.00 98.00 114 LEU A C 1
ATOM 910 O O . LEU A 1 114 ? -27.432 2.724 34.036 1.00 98.00 114 LEU A O 1
ATOM 914 N N . GLN A 1 115 ? -25.590 1.504 34.506 1.00 97.81 115 GLN A N 1
ATOM 915 C CA . GLN A 1 115 ? -26.245 0.614 35.461 1.00 97.81 115 GLN A CA 1
ATOM 916 C C . GLN A 1 115 ? -26.847 1.397 36.633 1.00 97.81 115 GLN A C 1
ATOM 918 O O . GLN A 1 115 ? -28.033 1.248 36.912 1.00 97.81 115 GLN A O 1
ATOM 923 N N . GLU A 1 116 ? -26.083 2.305 37.247 1.00 97.88 116 GLU A N 1
ATOM 924 C CA . GLU A 1 116 ? -26.594 3.140 38.343 1.00 97.88 116 GLU A CA 1
ATOM 925 C C . GLU A 1 116 ? -27.808 3.985 37.933 1.00 97.88 116 GLU A C 1
ATOM 927 O O . GLU A 1 116 ? -28.710 4.218 38.738 1.00 97.88 116 GLU A O 1
ATOM 932 N N . GLN A 1 117 ? -27.837 4.493 36.697 1.00 97.38 117 GLN A N 1
ATOM 933 C CA . GLN A 1 117 ? -28.982 5.261 36.204 1.00 97.38 117 GLN A CA 1
ATOM 934 C C . GLN A 1 117 ? -30.192 4.369 35.929 1.00 97.38 117 GLN A C 1
ATOM 936 O O . GLN A 1 117 ? -31.310 4.754 36.269 1.00 97.38 117 GLN A O 1
ATOM 941 N N . CYS A 1 118 ? -29.986 3.179 35.364 1.00 96.88 118 CYS A N 1
ATOM 942 C CA . CYS A 1 118 ? -31.046 2.190 35.192 1.00 96.88 118 CYS A CA 1
ATOM 943 C C . CYS A 1 118 ? -31.674 1.802 36.535 1.00 96.88 118 CYS A C 1
ATOM 945 O O . CYS A 1 118 ? -32.900 1.808 36.639 1.00 96.88 118 CYS A O 1
ATOM 947 N N . ASP A 1 119 ? -30.859 1.560 37.563 1.00 97.38 119 ASP A N 1
ATOM 948 C CA . ASP A 1 119 ? -31.335 1.218 38.907 1.00 97.38 119 ASP A CA 1
ATOM 949 C C . ASP A 1 119 ? -32.168 2.368 39.506 1.00 97.38 119 ASP A C 1
ATOM 951 O O . ASP A 1 119 ? -33.283 2.160 39.981 1.00 97.38 119 ASP A O 1
ATOM 955 N N . LYS A 1 120 ? -31.701 3.621 39.382 1.00 96.94 120 LYS A N 1
ATOM 956 C CA . LYS A 1 120 ? -32.452 4.807 39.844 1.00 96.94 120 LYS A CA 1
ATOM 957 C C . LYS A 1 120 ? -33.795 4.976 39.137 1.00 96.94 120 LYS A C 1
ATOM 959 O O . LYS A 1 120 ? -34.780 5.347 39.781 1.00 96.94 120 LYS A O 1
ATOM 964 N N . VAL A 1 121 ? -33.831 4.755 37.821 1.00 96.81 121 VAL A N 1
ATOM 965 C CA . VAL A 1 121 ? -35.064 4.832 37.023 1.00 96.81 121 VAL A CA 1
ATOM 966 C C . VAL A 1 121 ? -36.025 3.724 37.437 1.00 96.81 121 VAL A C 1
ATOM 968 O O . VAL A 1 121 ? -37.195 4.005 37.685 1.00 96.81 121 VAL A O 1
ATOM 971 N N . HIS A 1 122 ? -35.528 2.496 37.578 1.00 96.12 122 HIS A N 1
ATOM 972 C CA . HIS A 1 122 ? -36.312 1.361 38.048 1.00 96.12 122 HIS A CA 1
ATOM 973 C C . HIS A 1 122 ? -36.934 1.643 39.423 1.00 96.12 122 HIS A C 1
ATOM 975 O O . HIS A 1 122 ? -38.148 1.529 39.589 1.00 96.12 122 HIS A O 1
ATOM 981 N N . ASP A 1 123 ? -36.139 2.118 40.382 1.00 95.38 123 ASP A N 1
ATOM 982 C CA . ASP A 1 123 ? -36.620 2.458 41.722 1.00 95.38 123 ASP A CA 1
ATOM 983 C C . ASP A 1 123 ? -37.666 3.579 41.701 1.00 95.38 123 ASP A C 1
ATOM 985 O O . ASP A 1 123 ? -38.629 3.558 42.470 1.00 95.38 123 ASP A O 1
ATOM 989 N N . ALA A 1 124 ? -37.500 4.578 40.829 1.00 94.25 124 ALA A N 1
ATOM 990 C CA . ALA A 1 124 ? -38.491 5.636 40.654 1.00 94.25 124 ALA A CA 1
ATOM 991 C C . ALA A 1 124 ? -39.815 5.095 40.100 1.00 94.25 124 ALA A C 1
ATOM 993 O O . ALA A 1 124 ? -40.871 5.441 40.630 1.00 94.25 124 ALA A O 1
ATOM 994 N N . CYS A 1 125 ? -39.763 4.220 39.093 1.00 93.38 125 CYS A N 1
ATOM 995 C CA . CYS A 1 125 ? -40.943 3.552 38.549 1.00 93.38 125 CYS A CA 1
ATOM 996 C C . CYS A 1 125 ? -41.661 2.714 39.616 1.00 93.38 125 CYS A C 1
ATOM 998 O O . CYS A 1 125 ? -42.872 2.856 39.772 1.00 93.38 125 CYS A O 1
ATOM 1000 N N . MET A 1 126 ? -40.922 1.926 40.404 1.00 90.75 126 MET A N 1
ATOM 1001 C CA . MET A 1 126 ? -41.489 1.117 41.491 1.00 90.75 126 MET A CA 1
ATOM 1002 C C . MET A 1 126 ? -42.189 1.973 42.555 1.00 90.75 126 MET A C 1
ATOM 1004 O O . MET A 1 126 ? -43.287 1.634 42.997 1.00 90.75 126 MET A O 1
ATOM 1008 N N . ARG A 1 127 ? -41.603 3.117 42.942 1.00 89.44 127 ARG A N 1
ATOM 1009 C CA . ARG A 1 127 ? -42.241 4.055 43.887 1.00 89.44 127 ARG A CA 1
ATOM 1010 C C . ARG A 1 127 ? -43.544 4.635 43.342 1.00 89.44 127 ARG A C 1
ATOM 1012 O O . ARG A 1 127 ? -44.514 4.746 44.084 1.00 89.44 127 ARG A O 1
ATOM 1019 N N . VAL A 1 128 ? -43.569 5.017 42.063 1.00 88.75 128 VAL A N 1
ATOM 1020 C CA . VAL A 1 128 ? -44.786 5.541 41.426 1.00 88.75 128 VAL A CA 1
ATOM 1021 C C . VAL A 1 128 ? -45.866 4.465 41.379 1.00 88.75 128 VAL A C 1
ATOM 1023 O O . VAL A 1 128 ? -46.989 4.734 41.786 1.00 88.75 128 VAL A O 1
ATOM 1026 N N . GLN A 1 129 ? -45.522 3.246 40.958 1.00 86.44 129 GLN A N 1
ATOM 1027 C CA . GLN A 1 129 ? -46.467 2.133 40.899 1.00 86.44 129 GLN A CA 1
ATOM 1028 C C . GLN A 1 129 ? -47.099 1.847 42.268 1.00 86.44 129 GLN A C 1
ATOM 1030 O O . GLN A 1 129 ? -48.321 1.782 42.367 1.00 86.44 129 GLN A O 1
ATOM 1035 N N . SER A 1 130 ? -46.290 1.779 43.329 1.00 83.94 130 SER A N 1
ATOM 1036 C CA . SER A 1 130 ? -46.789 1.577 44.694 1.00 83.94 130 SER A CA 1
ATOM 1037 C C . SER A 1 130 ? -47.731 2.695 45.159 1.00 83.94 130 SER A C 1
ATOM 1039 O O . SER A 1 130 ? -48.732 2.414 45.812 1.00 83.94 130 SER A O 1
ATOM 1041 N N . ASN A 1 131 ? -47.456 3.954 44.803 1.00 77.88 131 ASN A N 1
ATOM 1042 C CA . ASN A 1 131 ? -48.352 5.066 45.129 1.00 77.88 131 ASN A CA 1
ATOM 1043 C C . ASN A 1 131 ? -49.668 5.001 44.339 1.00 77.88 131 ASN A C 1
ATOM 1045 O O . ASN A 1 131 ? -50.707 5.405 44.854 1.00 77.88 131 ASN A O 1
ATOM 1049 N N . CYS A 1 132 ? -49.636 4.505 43.101 1.00 73.69 132 CYS A N 1
ATOM 1050 C CA . CYS A 1 132 ? -50.819 4.362 42.254 1.00 73.69 132 CYS A CA 1
ATOM 1051 C C . CYS A 1 132 ? -51.709 3.176 42.657 1.00 73.69 132 CYS A C 1
ATOM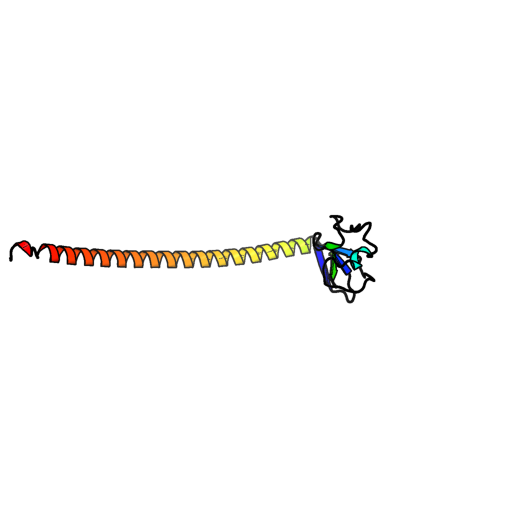 1053 O O . CYS A 1 132 ? -52.921 3.273 42.506 1.00 73.69 132 CYS A O 1
ATOM 1055 N N . GLU A 1 133 ? -51.151 2.099 43.218 1.00 66.00 133 GLU A N 1
ATOM 1056 C CA . GLU A 1 133 ? -51.929 0.971 43.767 1.00 66.00 133 GLU A CA 1
ATOM 1057 C C . GLU A 1 133 ? -52.824 1.387 44.953 1.00 66.00 133 GLU A C 1
ATOM 1059 O O . GLU A 1 133 ? -53.845 0.753 45.206 1.00 66.00 133 GLU A O 1
ATOM 1064 N N . GLY A 1 134 ? -52.494 2.489 45.638 1.00 58.56 134 GLY A N 1
ATOM 1065 C CA . GLY A 1 134 ? -53.339 3.097 46.673 1.00 58.56 134 GLY A CA 1
ATOM 1066 C C . GLY A 1 134 ? -54.501 3.952 46.144 1.00 58.56 134 GLY A C 1
ATOM 1067 O O . GLY A 1 134 ? -55.376 4.317 46.923 1.00 58.56 134 GLY A O 1
ATOM 1068 N N . PHE A 1 135 ? -54.538 4.265 44.844 1.00 56.16 135 PHE A N 1
ATOM 1069 C CA . PHE A 1 135 ? -55.616 5.021 44.197 1.00 56.16 135 PHE A CA 1
ATOM 1070 C C . PHE A 1 135 ? -56.518 4.075 43.396 1.00 56.16 135 PHE A C 1
ATOM 1072 O O . PHE A 1 135 ? -56.505 4.067 42.164 1.00 56.16 135 PHE A O 1
ATOM 1079 N N . ASN A 1 136 ? -57.331 3.271 44.084 1.00 53.78 136 ASN A N 1
ATOM 1080 C CA . ASN A 1 136 ? -58.392 2.513 43.424 1.00 53.78 136 ASN A CA 1
ATOM 1081 C C . ASN A 1 136 ? -59.610 3.429 43.201 1.00 53.78 136 ASN A C 1
ATOM 1083 O O . ASN A 1 136 ? -60.554 3.455 43.983 1.00 53.78 136 ASN A O 1
ATOM 1087 N N . ILE A 1 137 ? -59.566 4.219 42.124 1.00 53.88 137 ILE A N 1
ATOM 1088 C CA . ILE A 1 137 ? -60.585 5.230 41.763 1.00 53.88 137 ILE A CA 1
ATOM 1089 C C . ILE A 1 137 ? -61.975 4.602 41.503 1.00 53.88 137 ILE A C 1
ATOM 1091 O O . ILE A 1 137 ? -62.979 5.304 41.443 1.00 53.88 137 ILE A O 1
ATOM 1095 N N . THR A 1 138 ? -62.081 3.274 41.395 1.00 50.97 138 THR A N 1
ATOM 1096 C CA . THR A 1 138 ? -63.364 2.571 41.232 1.00 50.97 138 THR A CA 1
ATOM 1097 C C . THR A 1 138 ? -64.197 2.425 42.511 1.00 50.97 138 THR A C 1
ATOM 1099 O O . THR A 1 138 ? -65.312 1.927 42.412 1.00 50.97 138 THR A O 1
ATOM 1102 N N . GLU A 1 139 ? -63.710 2.842 43.686 1.00 47.53 139 GLU A N 1
ATOM 1103 C CA . GLU A 1 139 ? -64.513 2.860 44.929 1.00 47.53 139 GLU A CA 1
ATOM 1104 C C . GLU A 1 139 ? -65.056 4.254 45.310 1.00 47.53 139 GLU A C 1
ATOM 1106 O O . GLU A 1 139 ? -65.835 4.361 46.254 1.00 47.53 139 GLU A O 1
ATOM 1111 N N . GLU A 1 140 ? -64.711 5.315 44.567 1.00 48.84 140 GLU A N 1
ATOM 1112 C CA . GLU A 1 140 ? -65.190 6.693 44.813 1.00 48.84 140 GLU A CA 1
ATOM 1113 C C . GLU A 1 140 ? -66.210 7.210 43.771 1.00 48.84 140 GLU A C 1
ATOM 1115 O O . GLU A 1 140 ? -66.495 8.410 43.735 1.00 48.84 140 GLU A O 1
ATOM 1120 N N . LEU A 1 141 ? -66.789 6.330 42.941 1.00 40.72 141 LEU A N 1
ATOM 1121 C CA . LEU A 1 141 ? -67.873 6.663 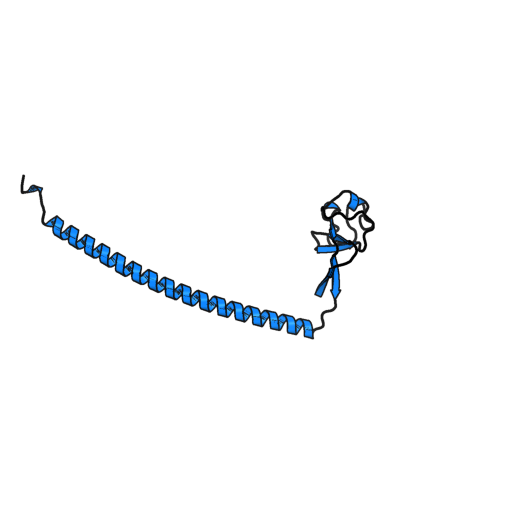41.997 1.00 40.72 141 LEU A CA 1
ATOM 1122 C C . LEU A 1 141 ? -69.178 5.929 42.315 1.00 40.72 141 LEU A C 1
ATOM 1124 O O . LEU A 1 141 ? -69.146 4.683 42.414 1.00 40.72 141 LEU A O 1
#

Sequence (141 aa):
VNEIITTPYHNTLCLQCNAVCHERCSLTETTQRGEHAFRRCTVMNNGRCTVCPGKCSYDMHYHDRRLIKRVPKTLNTAISSLSNKYIEAEKDKVACELKCKSVQETKRFIEQLLQEQCDKVHDACMRVQSNCEGFNITEEL